Protein AF-A0A834YTQ4-F1 (afdb_monomer)

Mean predicted aligned error: 9.28 Å

Foldseek 3Di:
DPPPPFPDKDKDKDKFFFKAWPADQDDAPDPLVRHTPDDIDIGTDDSVQKIKMKMKMKTSPDPAAWEAEQNHTDDCPDSVNVVLLVVLLQPDAWDADPVRRDTDHSVNSVVIYMYMYMYIPDDPPPLTLRVLRVSVRSVVVSVVRVDPDDDDDDDSPSDDPPDDD

Radius of gyration: 17.19 Å; Cα contacts (8 Å, |Δi|>4): 266; chains: 1; bounding box: 42×33×56 Å

Structure (mmCIF, N/CA/C/O backbone):
data_AF-A0A834YTQ4-F1
#
_entry.id   AF-A0A834YTQ4-F1
#
loop_
_atom_site.group_PDB
_atom_site.id
_atom_site.type_symbol
_atom_site.label_atom_id
_atom_site.label_alt_id
_atom_site.label_comp_id
_atom_site.label_asym_id
_atom_site.label_entity_id
_atom_site.label_seq_id
_atom_site.pdbx_PDB_ins_code
_atom_site.Cartn_x
_atom_site.Cartn_y
_atom_site.Cartn_z
_atom_site.occupancy
_atom_site.B_iso_or_equiv
_atom_site.auth_seq_id
_atom_site.auth_comp_id
_atom_site.auth_asym_id
_atom_site.auth_atom_id
_atom_site.pdbx_PDB_model_num
ATOM 1 N N . MET A 1 1 ? -16.190 3.248 34.981 1.00 35.31 1 MET A N 1
ATOM 2 C CA . MET A 1 1 ? -16.301 2.022 34.168 1.00 35.31 1 MET A CA 1
ATOM 3 C C . MET A 1 1 ? -15.622 2.350 32.855 1.00 35.31 1 MET A C 1
ATOM 5 O O . MET A 1 1 ? -16.084 3.271 32.199 1.00 35.31 1 MET A O 1
ATOM 9 N N . ALA A 1 2 ? -14.460 1.757 32.572 1.00 39.34 2 ALA A N 1
ATOM 10 C CA . ALA A 1 2 ? -13.788 1.985 31.297 1.00 39.34 2 ALA A CA 1
ATOM 11 C C . ALA A 1 2 ? -14.676 1.395 30.198 1.00 39.34 2 ALA A C 1
ATOM 13 O O . ALA A 1 2 ? -15.110 0.249 30.310 1.00 39.34 2 ALA A O 1
ATOM 14 N N . ASP A 1 3 ? -15.020 2.219 29.219 1.00 44.22 3 ASP A N 1
ATOM 15 C CA . ASP A 1 3 ? -15.836 1.835 28.081 1.00 44.22 3 ASP A CA 1
ATOM 16 C C . ASP A 1 3 ? -15.057 0.803 27.252 1.00 44.22 3 ASP A C 1
ATOM 18 O O . ASP A 1 3 ? -14.147 1.134 26.498 1.00 44.22 3 ASP A O 1
ATOM 22 N N . ASN A 1 4 ? -15.360 -0.479 27.463 1.00 48.44 4 ASN A N 1
ATOM 23 C CA . ASN A 1 4 ? -14.700 -1.611 26.806 1.00 48.44 4 ASN A CA 1
ATOM 24 C C . ASN A 1 4 ? -15.051 -1.708 25.303 1.00 48.44 4 ASN A C 1
ATOM 26 O O . ASN A 1 4 ? -14.661 -2.669 24.647 1.00 48.44 4 ASN A O 1
ATOM 30 N N . SER A 1 5 ? -15.798 -0.739 24.758 1.00 54.50 5 SER A N 1
ATOM 31 C CA . SER A 1 5 ? -16.274 -0.717 23.371 1.00 54.50 5 SER A CA 1
ATOM 32 C C . SER A 1 5 ? -15.224 -0.281 22.334 1.00 54.50 5 SER A C 1
ATOM 34 O O . SER A 1 5 ? -15.501 -0.344 21.138 1.00 54.50 5 SER A O 1
ATOM 36 N N . GLN A 1 6 ? -14.014 0.121 22.751 1.00 62.91 6 GLN A N 1
ATOM 37 C CA . GLN A 1 6 ? -12.997 0.708 21.857 1.00 62.91 6 GLN A CA 1
ATOM 38 C C . GLN A 1 6 ? -11.672 -0.065 21.726 1.00 62.91 6 GLN A C 1
ATOM 40 O O . GLN A 1 6 ? -10.707 0.473 21.193 1.00 62.91 6 GLN A O 1
ATOM 45 N N . ASN A 1 7 ? -11.594 -1.322 22.174 1.00 80.31 7 ASN A N 1
ATOM 46 C CA . ASN A 1 7 ? -10.357 -2.112 22.082 1.00 80.31 7 ASN A CA 1
ATOM 47 C C . ASN A 1 7 ? -10.476 -3.276 21.088 1.00 80.31 7 ASN A C 1
ATOM 49 O O . ASN A 1 7 ? -10.308 -4.441 21.448 1.00 80.31 7 ASN A O 1
ATOM 53 N N . TRP A 1 8 ? -10.822 -2.959 19.843 1.00 90.25 8 TRP A N 1
ATOM 54 C CA . TRP A 1 8 ? -10.866 -3.923 18.746 1.00 90.25 8 TRP A CA 1
ATOM 55 C C . TRP A 1 8 ? -9.796 -3.593 17.711 1.00 90.25 8 TRP A C 1
ATOM 57 O O . TRP A 1 8 ? -9.416 -2.440 17.543 1.00 90.25 8 TRP A O 1
ATOM 67 N N . ILE A 1 9 ? -9.326 -4.612 16.995 1.00 91.25 9 ILE A N 1
ATOM 68 C CA . ILE A 1 9 ? -8.390 -4.449 15.884 1.00 91.25 9 ILE A CA 1
ATOM 69 C C . ILE A 1 9 ? -8.992 -5.148 14.672 1.00 91.25 9 ILE A C 1
ATOM 71 O O . ILE A 1 9 ? -9.220 -6.359 14.694 1.00 91.25 9 ILE A O 1
ATOM 75 N N . LEU A 1 10 ? -9.231 -4.384 13.610 1.00 88.81 10 LEU A N 1
ATOM 76 C CA . LEU A 1 10 ? -9.561 -4.924 12.298 1.00 88.81 10 LEU A CA 1
ATOM 77 C C . LEU A 1 10 ? -8.283 -4.935 11.464 1.00 88.81 10 LE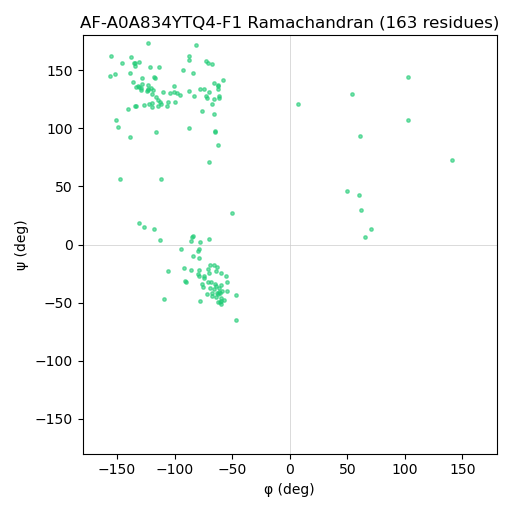U A C 1
ATOM 79 O O . LEU A 1 10 ? -7.581 -3.928 11.400 1.00 88.81 10 LEU A O 1
ATOM 83 N N . MET A 1 11 ? -7.965 -6.066 10.840 1.00 90.25 11 MET A N 1
ATOM 84 C CA . MET A 1 11 ? -6.744 -6.210 10.055 1.00 90.25 11 MET A CA 1
ATOM 85 C C . MET A 1 11 ? -6.981 -6.973 8.760 1.00 90.25 11 MET A C 1
ATOM 87 O O . MET A 1 11 ? -7.801 -7.888 8.709 1.00 90.25 11 MET A O 1
ATOM 91 N N . ALA A 1 12 ? -6.220 -6.606 7.736 1.00 84.88 12 ALA A N 1
ATOM 92 C CA . ALA A 1 12 ? -6.189 -7.273 6.446 1.00 84.88 12 ALA A CA 1
ATOM 93 C C . ALA A 1 12 ? -4.737 -7.429 5.986 1.00 84.88 12 ALA A C 1
ATOM 95 O O . ALA A 1 12 ? -3.922 -6.516 6.146 1.00 84.88 12 ALA A O 1
ATOM 96 N N . THR A 1 13 ? -4.425 -8.585 5.407 1.00 86.06 13 THR A N 1
ATOM 97 C CA . THR A 1 13 ? -3.095 -8.917 4.892 1.00 86.06 13 THR A CA 1
ATOM 98 C C . THR A 1 13 ? -3.205 -9.269 3.420 1.00 86.06 13 THR A C 1
ATOM 100 O O . THR A 1 13 ? -4.058 -10.067 3.037 1.00 86.06 13 THR A O 1
ATOM 103 N N . ALA A 1 14 ? -2.320 -8.710 2.602 1.00 83.69 14 ALA A N 1
ATOM 104 C CA . ALA A 1 14 ? -2.209 -9.056 1.194 1.00 83.69 14 ALA A CA 1
ATOM 105 C C . ALA A 1 14 ? -0.753 -9.342 0.816 1.00 83.69 14 ALA A C 1
ATOM 107 O O . ALA A 1 14 ? 0.192 -8.887 1.467 1.00 83.69 14 ALA A O 1
ATOM 108 N N . GLN A 1 15 ? -0.585 -10.107 -0.259 1.00 84.62 15 GLN A N 1
ATOM 109 C CA . GLN A 1 15 ? 0.704 -10.367 -0.887 1.00 84.62 15 GLN A CA 1
ATOM 110 C C . GLN A 1 15 ? 0.667 -9.880 -2.329 1.00 84.62 15 GLN A C 1
ATOM 112 O O . GLN A 1 15 ? -0.303 -10.113 -3.049 1.00 84.62 15 GLN A O 1
ATOM 117 N N . THR A 1 16 ? 1.719 -9.187 -2.753 1.00 82.19 16 THR A N 1
ATOM 118 C CA . THR A 1 16 ? 1.815 -8.614 -4.100 1.00 82.19 16 THR A CA 1
ATOM 119 C C . THR A 1 16 ? 3.119 -9.008 -4.762 1.00 82.19 16 THR A C 1
ATOM 121 O O . THR A 1 16 ? 4.169 -8.861 -4.122 1.00 82.19 16 THR A O 1
ATOM 124 N N . PRO A 1 17 ? 3.094 -9.431 -6.034 1.00 83.56 17 PRO A N 1
ATOM 125 C CA . PRO A 1 17 ? 4.317 -9.715 -6.760 1.00 83.56 17 PRO A CA 1
ATOM 126 C C . PRO A 1 17 ? 5.059 -8.418 -7.080 1.00 83.56 17 PRO A C 1
ATOM 128 O O . PRO A 1 17 ? 4.464 -7.341 -7.190 1.00 83.56 17 PRO A O 1
ATOM 131 N N . THR A 1 18 ? 6.367 -8.523 -7.278 1.00 83.56 18 THR A N 1
ATOM 132 C CA . THR A 1 18 ? 7.122 -7.470 -7.962 1.00 83.56 18 THR A CA 1
ATOM 133 C C . THR A 1 18 ? 6.978 -7.601 -9.483 1.00 83.56 18 THR A C 1
ATOM 135 O O . THR A 1 18 ? 6.435 -8.577 -10.003 1.00 83.56 18 THR A O 1
ATOM 138 N N . ASN A 1 19 ? 7.463 -6.612 -10.225 1.00 80.56 19 ASN A N 1
ATOM 139 C CA . ASN A 1 19 ? 7.487 -6.654 -11.681 1.00 80.56 19 ASN A CA 1
ATOM 140 C C . ASN A 1 19 ? 8.818 -6.110 -12.224 1.00 80.56 19 ASN A C 1
ATOM 142 O O . ASN A 1 19 ? 9.544 -5.399 -11.529 1.00 80.56 19 ASN A O 1
ATOM 146 N N . ILE A 1 20 ? 9.130 -6.446 -13.477 1.00 82.25 20 ILE A N 1
ATOM 147 C CA . ILE A 1 20 ? 10.292 -5.924 -14.206 1.00 82.25 20 ILE A CA 1
ATOM 148 C C . ILE A 1 20 ? 9.820 -5.239 -15.486 1.00 82.25 20 ILE A C 1
ATOM 150 O O . ILE A 1 20 ? 9.214 -5.865 -16.355 1.00 82.25 20 ILE A O 1
ATOM 154 N N . ALA A 1 21 ? 10.138 -3.952 -15.631 1.00 83.31 21 ALA A N 1
ATOM 155 C CA . ALA A 1 21 ? 9.815 -3.176 -16.824 1.00 83.31 21 ALA A CA 1
ATOM 156 C C . ALA A 1 21 ? 10.601 -3.653 -18.063 1.00 83.31 21 ALA A C 1
ATOM 158 O O . ALA A 1 21 ? 11.837 -3.579 -18.086 1.00 83.31 21 ALA A O 1
ATOM 159 N N . VAL A 1 22 ? 9.873 -4.060 -19.107 1.00 87.94 22 VAL A N 1
ATOM 160 C CA . VAL A 1 22 ? 10.382 -4.353 -20.460 1.00 87.94 22 VAL A CA 1
ATOM 161 C C . VAL A 1 22 ? 10.327 -3.120 -21.368 1.00 87.94 22 VAL A C 1
ATOM 163 O O . VAL A 1 22 ? 11.230 -2.922 -22.172 1.00 87.94 22 VAL A O 1
ATOM 166 N N . ILE A 1 23 ? 9.342 -2.237 -21.166 1.00 86.25 23 ILE A N 1
ATOM 167 C CA . ILE A 1 23 ? 9.345 -0.850 -21.656 1.00 86.25 23 ILE A CA 1
ATOM 168 C C . ILE A 1 23 ? 9.385 0.061 -20.433 1.00 86.25 23 ILE A C 1
ATOM 170 O O . ILE A 1 23 ? 8.559 -0.069 -19.530 1.00 86.25 23 ILE A O 1
ATOM 174 N N . LYS A 1 24 ? 10.376 0.952 -20.375 1.00 85.81 24 LYS A N 1
ATOM 175 C CA . LYS A 1 24 ? 10.716 1.696 -19.157 1.00 85.81 24 LYS A CA 1
ATOM 176 C C . LYS A 1 24 ? 9.759 2.856 -18.894 1.00 85.81 24 LYS A C 1
ATOM 178 O O . LYS A 1 24 ? 9.510 3.672 -19.772 1.00 85.81 24 LYS A O 1
ATOM 183 N N . TYR A 1 25 ? 9.318 2.972 -17.646 1.00 84.31 25 TYR A N 1
ATOM 184 C CA . TYR A 1 25 ? 8.824 4.228 -17.088 1.00 84.31 25 TYR A CA 1
ATOM 185 C C . TYR A 1 25 ? 10.034 5.116 -16.770 1.00 84.31 25 TYR A C 1
ATOM 187 O O . TYR A 1 25 ? 10.851 4.738 -15.926 1.00 84.31 25 TYR A O 1
ATOM 195 N N . TRP A 1 26 ? 10.184 6.258 -17.446 1.00 89.94 26 TRP A N 1
ATOM 196 C CA . TRP A 1 26 ? 11.294 7.174 -17.174 1.00 89.94 26 TRP A CA 1
ATOM 197 C C . TRP A 1 26 ? 10.931 8.629 -17.479 1.00 89.94 26 TRP A C 1
ATOM 199 O O . TRP A 1 26 ? 10.853 9.033 -18.634 1.00 89.94 26 TRP A O 1
ATOM 209 N N . GLY A 1 27 ? 10.747 9.425 -16.424 1.00 87.06 27 GLY A N 1
ATOM 210 C CA . GLY A 1 27 ? 10.352 10.831 -16.512 1.00 87.06 27 GLY A CA 1
ATOM 211 C C . GLY A 1 27 ? 8.874 11.068 -16.192 1.00 87.06 27 GLY A C 1
ATOM 212 O O . GLY A 1 27 ? 7.996 10.262 -16.510 1.00 87.06 27 GLY A O 1
ATOM 213 N N . LYS A 1 28 ? 8.601 12.201 -15.540 1.00 90.00 28 LYS A N 1
ATOM 214 C CA . LYS 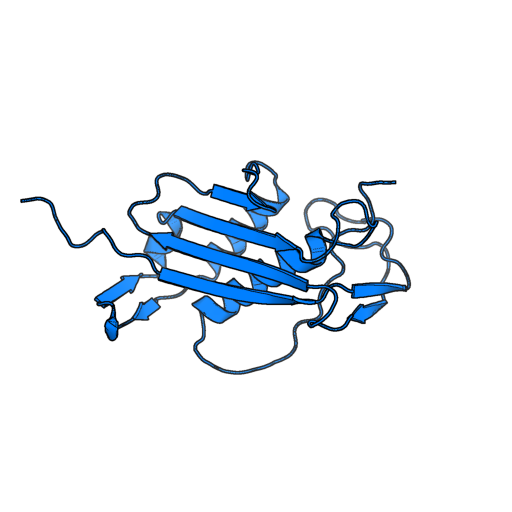A 1 28 ? 7.263 12.622 -15.107 1.00 90.00 28 LYS A CA 1
ATOM 215 C C . LYS A 1 28 ? 6.900 13.932 -15.791 1.00 90.00 28 LYS A C 1
ATOM 217 O O . LYS A 1 28 ? 7.707 14.855 -15.798 1.00 90.00 28 LYS A O 1
ATOM 222 N N . ARG A 1 29 ? 5.685 14.018 -16.339 1.00 93.94 29 ARG A N 1
ATOM 223 C CA . ARG A 1 29 ? 5.103 15.297 -16.786 1.00 93.94 29 ARG A CA 1
ATOM 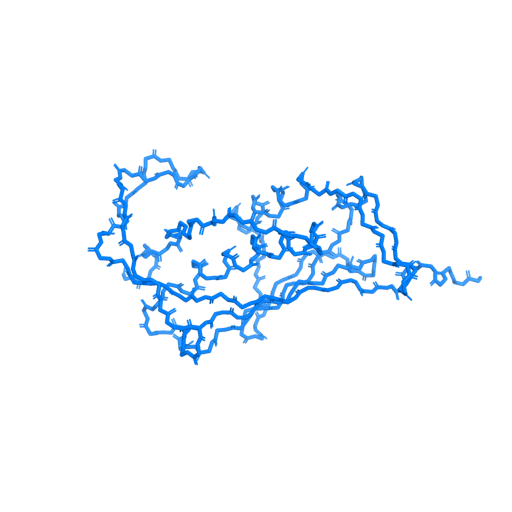224 C C . ARG A 1 29 ? 4.397 16.039 -15.653 1.00 93.94 29 ARG A C 1
ATOM 226 O O . ARG A 1 29 ? 4.222 17.245 -15.741 1.00 93.94 29 ARG A O 1
ATOM 233 N N . ASP A 1 30 ? 3.994 15.311 -14.611 1.00 89.00 30 ASP A N 1
ATOM 234 C CA . ASP A 1 30 ? 3.407 15.855 -13.387 1.00 89.00 30 ASP A CA 1
ATOM 235 C C . ASP A 1 30 ? 3.956 15.074 -12.188 1.00 89.00 30 ASP A C 1
ATOM 237 O O . ASP A 1 30 ? 3.751 13.863 -12.086 1.00 89.00 30 ASP A O 1
ATOM 241 N N . GLU A 1 31 ? 4.685 15.742 -11.296 1.00 85.75 31 GLU A N 1
ATOM 242 C CA . GLU A 1 31 ? 5.274 15.105 -10.112 1.00 85.75 31 GLU A CA 1
ATOM 243 C C . GLU A 1 31 ? 4.278 14.900 -8.969 1.00 85.75 31 GLU A C 1
ATOM 245 O O . GLU A 1 31 ? 4.463 13.988 -8.163 1.00 85.75 31 GLU A O 1
ATOM 250 N N . THR A 1 32 ? 3.222 15.716 -8.915 1.00 83.25 32 THR A N 1
ATOM 251 C CA . THR A 1 32 ? 2.204 15.673 -7.858 1.00 83.25 32 THR A CA 1
ATOM 252 C C . THR A 1 32 ? 1.247 14.514 -8.099 1.00 83.25 32 THR A C 1
ATOM 254 O O . THR A 1 32 ? 1.004 13.710 -7.202 1.00 83.25 32 THR A O 1
ATOM 257 N N . LEU A 1 33 ? 0.744 14.400 -9.330 1.00 82.81 33 LEU A N 1
ATOM 258 C CA . LEU A 1 33 ? -0.117 13.297 -9.766 1.00 82.81 33 LEU A CA 1
ATOM 259 C C . LEU A 1 33 ? 0.681 12.063 -10.215 1.00 82.81 33 LEU A C 1
ATOM 261 O O . LEU A 1 33 ? 0.106 11.000 -10.433 1.00 82.81 33 LEU A O 1
ATOM 265 N N . ILE A 1 34 ? 2.004 12.198 -10.349 1.00 83.06 34 ILE A N 1
ATOM 266 C CA . ILE A 1 34 ? 2.938 11.142 -10.762 1.00 83.06 34 ILE A CA 1
ATOM 267 C C . ILE A 1 34 ? 2.593 10.611 -12.170 1.00 83.06 34 ILE A C 1
ATOM 269 O O . ILE A 1 34 ? 2.641 9.414 -12.455 1.00 83.06 34 ILE A O 1
ATOM 273 N N . LEU A 1 35 ? 2.261 11.523 -13.092 1.00 86.25 35 LEU A N 1
ATOM 274 C CA . LEU A 1 35 ? 1.909 11.181 -14.472 1.00 86.25 35 LEU A CA 1
ATOM 275 C C . LEU A 1 35 ? 3.170 10.998 -15.333 1.00 86.25 35 LEU A C 1
ATOM 277 O O . LEU A 1 35 ? 4.010 11.905 -15.376 1.00 86.25 35 LEU A O 1
ATOM 281 N N . PRO A 1 36 ? 3.311 9.874 -16.060 1.00 88.00 36 PRO A N 1
ATOM 282 C CA . PRO A 1 36 ? 4.473 9.632 -16.908 1.00 88.00 36 PRO A CA 1
ATOM 283 C C . PRO A 1 36 ? 4.492 10.491 -18.175 1.00 88.00 36 PRO A C 1
ATOM 285 O O . PRO A 1 36 ? 3.452 10.920 -18.685 1.00 88.00 36 PRO A O 1
ATOM 288 N N . ILE A 1 37 ? 5.689 10.672 -18.738 1.00 94.94 37 ILE A N 1
ATOM 289 C CA . ILE A 1 37 ? 5.851 11.209 -20.099 1.00 94.94 37 ILE A CA 1
ATOM 290 C C . ILE A 1 37 ? 5.591 10.155 -21.190 1.00 94.94 37 ILE A C 1
ATOM 292 O O . ILE A 1 37 ? 5.283 10.523 -22.319 1.00 94.94 37 ILE A O 1
ATOM 296 N N . ASN A 1 38 ? 5.696 8.863 -20.861 1.00 90.50 38 ASN A N 1
ATOM 297 C CA . ASN A 1 38 ? 5.547 7.751 -21.797 1.00 90.50 38 ASN A CA 1
ATOM 298 C C . ASN A 1 38 ? 4.890 6.524 -21.149 1.00 90.50 38 ASN A C 1
ATOM 300 O O . ASN A 1 38 ? 4.997 6.308 -19.941 1.00 90.50 38 ASN A O 1
ATOM 304 N N . ASP A 1 39 ? 4.270 5.683 -21.969 1.00 92.44 39 ASP A N 1
ATOM 305 C CA . ASP A 1 39 ? 3.743 4.398 -21.516 1.00 92.44 39 ASP A CA 1
ATOM 306 C C . ASP A 1 39 ? 4.876 3.444 -21.115 1.00 92.44 39 ASP A C 1
ATOM 308 O O . ASP A 1 39 ? 6.011 3.547 -21.589 1.00 92.44 39 ASP A O 1
ATOM 312 N N . SER A 1 40 ? 4.558 2.487 -20.246 1.00 88.62 40 SER A N 1
ATOM 313 C CA . SER A 1 40 ? 5.489 1.454 -19.790 1.00 88.62 40 SER A CA 1
ATOM 314 C C . SER A 1 40 ? 4.818 0.085 -19.819 1.00 88.62 40 SER A C 1
ATOM 316 O O . SER A 1 40 ? 3.598 -0.022 -19.718 1.00 88.62 40 SER A O 1
ATOM 318 N N . ILE A 1 41 ? 5.622 -0.964 -19.971 1.00 85.56 41 ILE A N 1
ATOM 319 C CA . ILE A 1 41 ? 5.171 -2.358 -19.980 1.00 85.56 41 ILE A CA 1
ATOM 320 C C . ILE A 1 41 ? 6.116 -3.130 -19.074 1.00 85.56 41 ILE A C 1
ATOM 322 O O . ILE A 1 41 ? 7.333 -2.963 -19.160 1.00 85.56 41 ILE A O 1
ATOM 326 N N . SER A 1 42 ? 5.575 -3.994 -18.225 1.00 84.69 42 SER A N 1
ATOM 327 C CA . SER A 1 42 ? 6.349 -4.827 -17.309 1.00 84.69 42 SER A CA 1
ATOM 328 C C . SER A 1 42 ? 5.850 -6.258 -17.283 1.00 84.69 42 SER A C 1
ATOM 330 O O . SER A 1 42 ? 4.681 -6.521 -17.551 1.00 84.69 42 SER A O 1
ATOM 332 N N . VAL A 1 43 ? 6.736 -7.166 -16.896 1.00 85.19 43 VAL A N 1
ATOM 333 C CA . VAL A 1 43 ? 6.409 -8.560 -16.607 1.00 85.19 43 VAL A CA 1
ATOM 334 C C . VAL A 1 43 ? 6.287 -8.717 -15.098 1.00 85.19 43 VAL A C 1
ATOM 336 O O . VAL A 1 43 ? 7.223 -8.398 -14.365 1.00 85.19 43 VAL A O 1
ATOM 339 N N . THR A 1 44 ? 5.130 -9.183 -14.640 1.00 87.19 44 THR A N 1
ATOM 340 C CA . THR A 1 44 ? 4.907 -9.558 -13.240 1.00 87.19 44 THR A CA 1
ATOM 341 C C . THR A 1 44 ? 5.690 -10.827 -12.928 1.00 87.19 44 THR A C 1
ATOM 343 O O . THR A 1 44 ? 5.634 -11.786 -13.696 1.00 87.19 44 THR A O 1
ATOM 346 N N . LEU A 1 45 ? 6.439 -10.822 -11.828 1.00 85.38 45 LEU A N 1
ATOM 347 C CA . LEU A 1 45 ? 7.195 -11.987 -11.381 1.00 85.38 45 LEU A CA 1
ATOM 348 C C . LEU A 1 45 ? 6.335 -12.883 -10.494 1.00 85.38 45 LEU A C 1
ATOM 350 O O . LEU A 1 45 ? 5.310 -12.456 -9.966 1.00 85.38 45 LEU A O 1
ATOM 354 N N . ASP A 1 46 ? 6.770 -14.127 -10.336 1.00 85.56 46 ASP A N 1
ATOM 355 C CA . ASP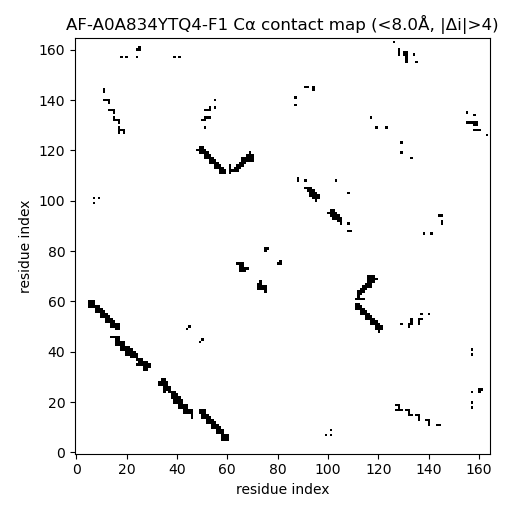 A 1 46 ? 6.068 -15.094 -9.505 1.00 85.56 46 ASP A CA 1
ATOM 356 C C . ASP A 1 46 ? 6.027 -14.645 -8.031 1.00 85.56 46 ASP A C 1
ATOM 358 O O . ASP A 1 46 ? 7.042 -14.221 -7.458 1.00 85.56 46 ASP A O 1
ATOM 362 N N . LEU A 1 47 ? 4.838 -14.751 -7.433 1.00 80.06 47 LEU A N 1
ATOM 363 C CA . LEU A 1 47 ? 4.566 -14.436 -6.033 1.00 80.06 47 LEU A CA 1
ATOM 364 C C . LEU A 1 47 ? 5.402 -15.297 -5.082 1.00 80.06 47 LEU A C 1
ATOM 366 O O . LEU A 1 47 ? 5.852 -14.790 -4.055 1.00 80.06 47 LEU A O 1
ATOM 370 N N . ASP A 1 48 ? 5.665 -16.554 -5.445 1.00 82.06 48 ASP A N 1
ATOM 371 C CA . ASP A 1 48 ? 6.388 -17.506 -4.593 1.00 82.06 48 ASP A CA 1
ATOM 372 C C . ASP A 1 48 ? 7.870 -17.138 -4.423 1.00 82.06 48 ASP A C 1
ATOM 374 O O . ASP A 1 48 ? 8.546 -17.602 -3.501 1.00 82.06 48 ASP A O 1
ATOM 378 N N . HIS A 1 49 ? 8.393 -16.286 -5.306 1.00 81.06 49 HIS A N 1
ATOM 379 C CA . HIS A 1 49 ? 9.805 -15.925 -5.331 1.00 81.06 49 HIS A CA 1
ATOM 380 C C . HIS A 1 49 ? 10.059 -14.495 -4.874 1.00 81.06 49 HIS A C 1
ATOM 382 O O . HIS A 1 49 ? 10.971 -14.268 -4.081 1.00 81.06 49 HIS A O 1
ATOM 388 N N . LEU A 1 50 ? 9.285 -13.527 -5.374 1.00 82.81 50 LEU A N 1
ATOM 389 C CA . LEU A 1 50 ? 9.554 -12.105 -5.163 1.00 82.81 50 LEU A CA 1
ATOM 390 C C . LEU A 1 50 ? 8.253 -11.350 -4.892 1.00 82.81 50 LEU A C 1
ATOM 392 O O . LEU A 1 50 ? 7.585 -10.860 -5.807 1.00 82.81 50 LEU A O 1
ATOM 396 N N . CYS A 1 51 ? 7.921 -11.215 -3.612 1.00 83.44 51 CYS A N 1
ATOM 397 C CA . CYS A 1 51 ? 6.708 -10.564 -3.155 1.00 83.44 51 CYS A CA 1
ATOM 398 C C . CYS A 1 51 ? 6.944 -9.598 -1.991 1.00 83.44 51 CYS A C 1
ATOM 400 O O . CYS A 1 51 ? 7.865 -9.733 -1.177 1.00 83.44 51 CYS A O 1
ATOM 402 N N . THR A 1 52 ? 6.018 -8.656 -1.878 1.00 84.31 52 THR A N 1
ATOM 403 C CA . THR A 1 52 ? 5.802 -7.855 -0.677 1.00 84.31 52 THR A CA 1
ATOM 404 C C . THR A 1 52 ? 4.555 -8.370 0.021 1.00 84.31 52 THR A C 1
ATOM 406 O O . THR A 1 52 ? 3.519 -8.541 -0.616 1.00 84.31 52 THR A O 1
ATOM 409 N N . THR A 1 53 ? 4.660 -8.628 1.319 1.00 87.12 53 THR A N 1
ATOM 410 C CA . THR A 1 53 ? 3.517 -8.920 2.187 1.00 87.12 53 THR A CA 1
ATOM 411 C C . THR A 1 53 ? 3.260 -7.698 3.050 1.00 87.12 53 THR A C 1
ATOM 413 O O . THR A 1 53 ? 4.165 -7.274 3.770 1.00 87.12 53 THR A O 1
ATOM 416 N N . THR A 1 54 ? 2.053 -7.143 2.999 1.00 87.44 54 THR A N 1
ATOM 417 C CA . THR A 1 54 ? 1.658 -6.016 3.851 1.00 87.44 54 THR A CA 1
ATOM 418 C C . THR A 1 54 ? 0.432 -6.394 4.659 1.00 87.44 54 THR A C 1
ATOM 420 O O . THR A 1 54 ? -0.503 -7.006 4.151 1.00 87.44 54 THR A O 1
ATOM 423 N N . THR A 1 55 ? 0.447 -6.025 5.932 1.00 87.81 55 THR A N 1
ATOM 424 C CA . THR A 1 55 ? -0.691 -6.093 6.840 1.00 87.81 55 THR A CA 1
ATOM 425 C C . THR A 1 55 ? -1.050 -4.680 7.256 1.00 87.81 55 THR A C 1
ATOM 427 O O . THR A 1 55 ? -0.189 -3.943 7.731 1.00 87.81 55 THR A O 1
ATOM 430 N N . VAL A 1 56 ? -2.313 -4.301 7.090 1.00 89.75 56 VAL A N 1
ATOM 431 C CA . VAL A 1 56 ? -2.850 -3.047 7.624 1.00 89.75 56 VAL A CA 1
ATOM 432 C C . VAL A 1 56 ? -3.797 -3.394 8.753 1.00 89.75 56 VAL A C 1
ATOM 434 O O . VAL A 1 56 ? -4.663 -4.252 8.596 1.00 89.75 56 VAL A O 1
ATOM 437 N N . ALA A 1 57 ? -3.624 -2.724 9.881 1.00 90.94 57 ALA A N 1
ATOM 438 C CA . ALA A 1 57 ? -4.506 -2.790 11.027 1.00 90.94 57 ALA A CA 1
ATOM 439 C C . ALA A 1 57 ? -5.111 -1.411 11.291 1.00 90.94 57 ALA A C 1
ATOM 441 O O . ALA A 1 57 ? -4.433 -0.393 11.157 1.00 90.94 57 ALA A O 1
ATOM 442 N N . VAL A 1 58 ? -6.367 -1.387 11.717 1.00 91.50 58 VAL A N 1
ATOM 443 C CA . VAL A 1 58 ? -7.078 -0.193 12.174 1.00 91.50 58 VAL A CA 1
ATOM 444 C C . VAL A 1 58 ? -7.698 -0.482 13.538 1.00 91.50 58 VAL A C 1
ATOM 446 O O . VAL A 1 58 ? -8.204 -1.581 13.781 1.00 91.50 58 VAL A O 1
ATOM 449 N N . SER A 1 59 ? -7.606 0.489 14.441 1.00 91.56 59 SER A N 1
ATOM 450 C CA . SER A 1 59 ? -8.122 0.399 15.807 1.00 91.56 59 SER A CA 1
ATOM 451 C C . SER A 1 59 ? -8.390 1.802 16.357 1.00 91.56 59 SER A C 1
ATOM 453 O O . SER A 1 59 ? -7.598 2.708 16.083 1.00 91.56 59 SER A O 1
ATOM 455 N N . PRO A 1 60 ? -9.429 2.000 17.189 1.00 92.12 60 PRO A N 1
ATOM 456 C CA . PRO A 1 60 ? -9.599 3.228 17.965 1.00 92.12 60 PRO A CA 1
ATOM 457 C C . PRO A 1 60 ? -8.466 3.465 18.975 1.00 92.12 60 PRO A C 1
ATOM 459 O O . PRO A 1 60 ? -8.276 4.585 19.433 1.00 92.12 60 PRO A O 1
ATOM 462 N N . SER A 1 61 ? -7.712 2.418 19.330 1.00 92.75 61 SER A N 1
ATOM 463 C CA . SER A 1 61 ? -6.595 2.488 20.278 1.00 92.75 61 SER A CA 1
ATOM 464 C C . SER A 1 61 ? -5.297 3.039 19.676 1.00 92.75 61 SER A C 1
ATOM 466 O O . SER A 1 61 ? -4.301 3.137 20.389 1.00 92.75 61 SER A O 1
ATOM 468 N N . PHE A 1 62 ? -5.247 3.291 18.366 1.00 93.12 62 PHE A N 1
ATOM 469 C CA . PHE A 1 62 ? -4.068 3.855 17.710 1.00 93.12 62 PHE A CA 1
ATOM 470 C C . PHE A 1 62 ? -4.124 5.384 17.769 1.00 93.12 62 PHE A C 1
ATOM 472 O O . PHE A 1 62 ? -5.153 5.971 17.453 1.00 93.12 62 PHE A O 1
ATOM 479 N N . GLU A 1 63 ? -3.022 6.020 18.173 1.00 93.50 63 GLU A N 1
ATOM 480 C CA . GLU A 1 63 ? -2.940 7.480 18.360 1.00 93.50 63 GLU A CA 1
ATOM 481 C C . GLU A 1 63 ? -2.461 8.226 17.105 1.00 93.50 63 GLU A C 1
ATOM 483 O O . GLU A 1 63 ? -2.680 9.427 16.973 1.00 93.50 63 GLU A O 1
ATOM 488 N N . GLU A 1 64 ? -1.800 7.523 16.185 1.00 93.44 64 GLU A N 1
ATOM 489 C CA .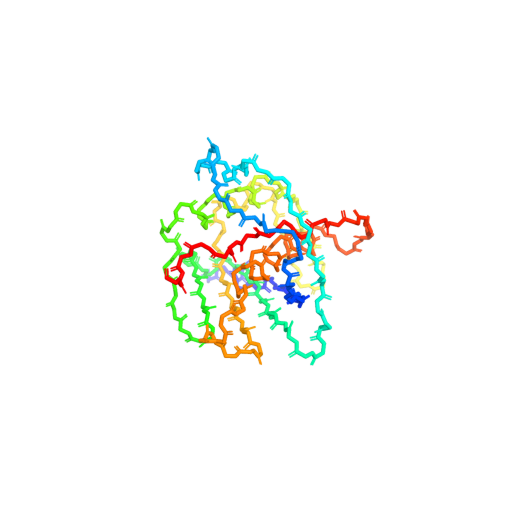 GLU A 1 64 ? -1.261 8.083 14.948 1.00 93.44 64 GLU A CA 1
ATOM 490 C C . GLU A 1 64 ? -1.117 7.006 13.864 1.00 93.44 64 GLU A C 1
ATOM 492 O O . GLU A 1 64 ? -1.102 5.804 14.151 1.00 93.44 64 GLU A O 1
ATOM 497 N N . ASP A 1 65 ? -0.989 7.438 12.607 1.00 91.62 65 ASP A N 1
ATOM 498 C CA . ASP A 1 65 ? -0.676 6.527 11.508 1.00 91.62 65 ASP A CA 1
ATOM 499 C C . ASP A 1 65 ? 0.789 6.090 11.593 1.00 91.62 65 ASP A C 1
ATOM 501 O O . ASP A 1 65 ? 1.693 6.926 11.620 1.00 91.62 65 ASP A O 1
ATOM 505 N N . GLN A 1 66 ? 1.034 4.780 11.565 1.00 92.31 66 GLN A N 1
ATOM 506 C CA . GLN A 1 66 ? 2.376 4.204 11.667 1.00 92.31 66 GLN A CA 1
ATOM 507 C C . GLN A 1 66 ? 2.652 3.225 10.531 1.00 92.31 66 GLN A C 1
ATOM 509 O O . GLN A 1 66 ? 1.781 2.453 10.125 1.00 92.31 66 GLN A O 1
ATOM 514 N N . MET A 1 67 ? 3.892 3.210 10.042 1.00 88.19 67 MET A N 1
ATOM 515 C CA . MET A 1 67 ? 4.344 2.250 9.040 1.00 88.19 67 MET A CA 1
ATOM 516 C C . MET A 1 67 ? 5.665 1.613 9.448 1.00 88.19 67 MET A C 1
ATOM 518 O O . MET A 1 67 ? 6.605 2.286 9.859 1.00 88.19 67 MET A O 1
ATOM 522 N N . PHE A 1 68 ? 5.748 0.304 9.261 1.00 88.06 68 PHE A N 1
ATOM 523 C CA . PHE A 1 68 ? 6.946 -0.493 9.437 1.00 88.06 68 PHE A CA 1
ATOM 524 C C . PHE A 1 68 ? 7.285 -1.148 8.101 1.00 88.06 68 PHE A C 1
ATOM 526 O O . PHE A 1 68 ? 6.434 -1.772 7.471 1.00 88.06 68 PHE A O 1
ATOM 533 N N . LEU A 1 69 ? 8.534 -1.009 7.661 1.00 84.50 69 LEU A N 1
ATOM 534 C CA . LEU A 1 69 ? 9.068 -1.698 6.491 1.00 84.50 69 LEU A CA 1
ATOM 535 C C . LEU A 1 69 ? 10.238 -2.575 6.930 1.00 84.50 69 LEU A C 1
ATOM 537 O O . LEU A 1 69 ? 11.241 -2.075 7.439 1.00 84.50 69 LEU A O 1
ATOM 541 N N . ASN A 1 70 ? 10.119 -3.888 6.740 1.00 84.94 70 ASN A N 1
ATOM 542 C CA . ASN A 1 70 ? 11.098 -4.874 7.203 1.00 84.94 70 ASN A CA 1
ATOM 543 C C . ASN A 1 70 ? 11.453 -4.672 8.691 1.00 84.94 70 ASN A C 1
ATOM 545 O O . ASN A 1 70 ? 12.629 -4.656 9.064 1.00 84.94 70 ASN A O 1
ATOM 549 N N . ARG A 1 71 ? 10.423 -4.485 9.535 1.00 85.38 71 ARG A N 1
ATOM 550 C CA . ARG A 1 71 ? 10.511 -4.233 10.991 1.00 85.38 71 ARG A CA 1
ATOM 551 C C . ARG A 1 71 ? 11.173 -2.915 11.407 1.00 85.38 71 ARG A C 1
ATOM 553 O O . ARG A 1 71 ? 11.400 -2.705 12.595 1.00 85.38 71 ARG A O 1
ATOM 560 N N . LYS A 1 72 ? 11.497 -2.031 10.463 1.00 85.56 72 LYS A N 1
ATOM 561 C CA . LYS A 1 72 ? 11.990 -0.684 10.760 1.00 85.56 72 LYS A CA 1
ATOM 562 C C . LYS A 1 72 ? 10.856 0.309 10.610 1.00 85.56 72 LYS A C 1
ATOM 564 O O . LYS A 1 72 ? 10.157 0.289 9.600 1.00 85.56 72 LYS A O 1
ATOM 569 N N . GLU A 1 73 ? 10.697 1.164 11.606 1.00 88.75 73 GLU A N 1
ATOM 570 C CA . GLU A 1 73 ? 9.735 2.254 11.552 1.00 88.75 73 GLU A CA 1
ATOM 571 C C . GLU A 1 73 ? 10.081 3.214 10.409 1.00 88.75 73 GLU A C 1
ATOM 573 O O . GLU A 1 73 ? 11.251 3.529 10.164 1.00 88.75 73 GLU A O 1
ATOM 578 N N . PHE A 1 74 ? 9.055 3.630 9.676 1.00 83.06 74 PHE A N 1
ATOM 579 C CA . PHE A 1 74 ? 9.169 4.473 8.502 1.00 83.06 74 PHE A CA 1
ATOM 580 C C . PHE A 1 74 ? 8.220 5.662 8.630 1.00 83.06 74 PHE A C 1
ATOM 582 O O . PHE A 1 74 ? 7.042 5.508 8.949 1.00 83.06 74 PHE A O 1
ATOM 589 N N . SER A 1 75 ? 8.726 6.865 8.355 1.00 84.94 75 SER A N 1
ATOM 590 C CA . SER A 1 75 ? 7.915 8.075 8.470 1.00 84.94 75 SER A CA 1
ATOM 591 C C . SER A 1 75 ? 6.878 8.156 7.348 1.00 84.94 75 SER A C 1
ATOM 593 O O . SER A 1 75 ? 7.221 8.154 6.164 1.00 84.94 75 SER A O 1
ATOM 595 N N . LEU A 1 76 ? 5.610 8.323 7.728 1.00 83.56 76 LEU A N 1
ATOM 596 C CA . LEU A 1 76 ? 4.497 8.581 6.810 1.00 83.56 76 LEU A CA 1
ATOM 597 C C . LEU A 1 76 ? 4.342 10.066 6.437 1.00 83.56 76 LEU A C 1
ATOM 599 O O . LEU A 1 76 ? 3.382 10.431 5.763 1.00 83.56 76 LEU A O 1
ATOM 603 N N . SER A 1 77 ? 5.280 10.934 6.833 1.00 82.62 77 SER A N 1
ATOM 604 C CA . SER A 1 77 ? 5.234 12.382 6.551 1.00 82.62 77 SER A CA 1
ATOM 605 C C . SER A 1 77 ? 5.357 12.739 5.061 1.00 82.62 77 SER A C 1
ATOM 607 O O . SER A 1 77 ? 4.994 13.840 4.650 1.00 82.62 77 SER A O 1
ATOM 609 N N . GLY A 1 78 ? 5.845 11.816 4.227 1.00 82.25 78 GLY A N 1
ATOM 610 C CA . GLY A 1 78 ? 6.001 12.033 2.790 1.00 82.25 78 GLY A CA 1
ATOM 611 C C . GLY A 1 78 ? 4.666 12.210 2.052 1.00 82.25 78 GLY A C 1
ATOM 612 O O . GLY A 1 78 ? 3.718 11.448 2.255 1.00 82.25 78 GLY A O 1
ATOM 613 N N . SER A 1 79 ? 4.623 13.156 1.106 1.00 81.19 79 SER A N 1
ATOM 614 C CA . SER A 1 79 ? 3.426 13.509 0.316 1.00 81.19 79 SER A CA 1
ATOM 615 C C . SER A 1 79 ? 2.771 12.323 -0.406 1.00 81.19 79 SER A C 1
ATOM 617 O O . SER A 1 79 ? 1.546 12.285 -0.544 1.00 81.19 79 SER A O 1
ATOM 619 N N . ARG A 1 80 ? 3.572 11.333 -0.828 1.00 79.69 80 ARG A N 1
ATOM 620 C CA . ARG A 1 80 ? 3.110 10.090 -1.470 1.00 79.69 80 ARG A CA 1
ATOM 621 C C . ARG A 1 80 ? 2.215 9.261 -0.545 1.00 79.69 80 ARG A C 1
ATOM 623 O O . ARG A 1 80 ? 1.123 8.867 -0.946 1.00 79.69 80 ARG A O 1
ATOM 630 N N . TYR A 1 81 ? 2.656 9.035 0.691 1.00 82.06 81 TYR A N 1
ATOM 631 C CA . TYR A 1 81 ? 1.919 8.235 1.670 1.00 82.06 81 TYR A CA 1
ATOM 632 C C . TYR A 1 81 ? 0.682 8.969 2.173 1.00 82.06 81 TYR A C 1
ATOM 634 O O . TYR A 1 81 ? -0.394 8.383 2.202 1.00 82.06 81 TYR A O 1
ATOM 642 N N . GLN A 1 82 ? 0.809 10.266 2.462 1.00 85.94 82 GLN A N 1
ATOM 643 C CA . GLN A 1 82 ? -0.331 11.102 2.845 1.00 85.94 82 GLN A CA 1
ATOM 644 C C . GLN A 1 82 ? -1.407 11.137 1.757 1.00 85.94 82 GLN A C 1
ATOM 646 O O . GLN A 1 82 ? -2.595 11.048 2.056 1.00 85.94 82 GLN A O 1
ATOM 651 N N . SER A 1 83 ? -1.006 11.213 0.484 1.00 83.19 83 SER A N 1
ATOM 652 C CA . SER A 1 83 ? -1.959 11.153 -0.626 1.00 83.19 83 SER A CA 1
ATOM 653 C C . SER A 1 83 ? -2.618 9.783 -0.738 1.00 83.19 83 SER A C 1
ATOM 655 O O . SER A 1 83 ? -3.835 9.733 -0.847 1.00 83.19 83 SER A O 1
ATOM 657 N N . CYS A 1 84 ? -1.867 8.682 -0.626 1.00 82.44 84 CYS A N 1
ATOM 658 C CA . CYS A 1 84 ? -2.459 7.339 -0.638 1.00 82.44 84 CYS A CA 1
ATOM 659 C C . CYS A 1 84 ? -3.452 7.136 0.513 1.00 82.44 84 CYS A C 1
ATOM 661 O O . CYS A 1 84 ? -4.582 6.732 0.271 1.00 82.44 84 CYS A O 1
ATOM 663 N N . LEU A 1 85 ? -3.065 7.463 1.749 1.00 83.50 85 LEU A N 1
ATOM 664 C CA . LEU A 1 85 ? -3.933 7.313 2.920 1.00 83.50 85 LEU A CA 1
ATOM 665 C C . LEU A 1 85 ? -5.192 8.173 2.815 1.00 83.50 85 LEU A C 1
ATOM 667 O O . LEU A 1 85 ? -6.279 7.702 3.139 1.00 83.50 85 LEU A O 1
ATOM 671 N N . ARG A 1 86 ? -5.064 9.414 2.329 1.00 85.88 86 ARG A N 1
ATOM 672 C CA . ARG A 1 86 ? -6.213 10.289 2.072 1.00 85.88 86 ARG A CA 1
ATOM 673 C C . ARG A 1 86 ? -7.168 9.660 1.063 1.00 85.88 86 ARG A C 1
ATOM 675 O O . ARG A 1 86 ? -8.356 9.578 1.338 1.00 85.88 86 ARG A O 1
ATOM 682 N N . GLU A 1 87 ? -6.659 9.209 -0.080 1.00 82.44 87 GLU A N 1
ATOM 683 C CA . GLU A 1 87 ? -7.483 8.614 -1.134 1.00 82.44 87 GLU A CA 1
ATOM 684 C C . GLU A 1 87 ? -8.188 7.330 -0.663 1.00 82.44 87 GLU A C 1
ATOM 686 O O . GLU A 1 87 ? -9.388 7.181 -0.895 1.00 82.44 87 GLU A O 1
ATOM 691 N N . ILE A 1 88 ? -7.479 6.461 0.068 1.00 81.69 88 ILE A N 1
ATOM 692 C CA . ILE A 1 88 ? -8.036 5.247 0.686 1.00 81.69 88 ILE A CA 1
ATOM 693 C C . ILE A 1 88 ? -9.157 5.613 1.669 1.00 81.69 88 ILE A C 1
ATOM 695 O O . ILE A 1 88 ? -10.249 5.057 1.590 1.00 81.69 88 ILE A O 1
ATOM 699 N N . ARG A 1 89 ? -8.928 6.584 2.566 1.00 84.00 89 ARG A N 1
ATOM 700 C CA . ARG A 1 89 ? -9.937 7.060 3.531 1.00 84.00 89 ARG A CA 1
ATOM 701 C C . ARG A 1 89 ? -11.148 7.691 2.844 1.00 84.00 89 ARG A C 1
ATOM 703 O O . ARG A 1 89 ? -12.276 7.436 3.245 1.00 84.00 89 ARG A O 1
ATOM 710 N N . CYS A 1 90 ? -10.949 8.492 1.797 1.00 82.56 90 CYS A N 1
ATOM 711 C CA . CYS A 1 90 ? -12.046 9.139 1.070 1.00 82.56 90 CYS A CA 1
ATOM 712 C C . CYS A 1 90 ? -12.961 8.130 0.365 1.00 82.56 90 CYS A C 1
ATOM 714 O O . CYS A 1 90 ? -14.175 8.352 0.255 1.00 82.56 90 CYS A O 1
ATOM 716 N N . ARG A 1 91 ? -12.392 7.020 -0.114 1.00 82.31 91 ARG A N 1
ATOM 717 C CA . ARG A 1 91 ? -13.160 5.936 -0.727 1.00 82.31 91 ARG A CA 1
ATOM 718 C C . ARG A 1 91 ? -13.831 5.036 0.310 1.00 82.31 91 ARG A C 1
ATOM 720 O O . ARG A 1 91 ? -14.737 4.306 -0.087 1.00 82.31 91 ARG A O 1
ATOM 727 N N . ALA A 1 92 ? -13.475 5.162 1.599 1.00 82.62 92 ALA A N 1
ATOM 728 C CA . ALA A 1 92 ? -13.921 4.283 2.683 1.00 82.62 92 ALA A CA 1
ATOM 729 C C . ALA A 1 92 ? -15.439 4.256 2.814 1.00 82.62 92 ALA A C 1
ATOM 731 O O . ALA A 1 92 ? -16.125 5.263 2.611 1.00 82.62 92 ALA A O 1
ATOM 732 N N . ASN A 1 93 ? -15.959 3.069 3.111 1.00 84.06 93 ASN A N 1
ATOM 733 C CA . ASN A 1 93 ? -17.377 2.789 3.276 1.00 84.06 93 ASN A CA 1
ATOM 734 C C . ASN A 1 93 ? -17.614 2.190 4.659 1.00 84.06 93 ASN A C 1
ATOM 736 O O . ASN A 1 93 ? -16.672 1.933 5.411 1.00 84.06 93 ASN A O 1
ATOM 740 N N . ASP A 1 94 ? -18.880 2.002 5.000 1.00 86.31 94 ASP A N 1
ATOM 741 C CA . ASP A 1 94 ? -19.245 1.345 6.245 1.00 86.31 94 ASP A CA 1
ATOM 742 C C . ASP A 1 94 ? -18.711 -0.099 6.252 1.00 86.31 94 ASP A C 1
ATOM 744 O O . ASP A 1 94 ? -18.796 -0.804 5.246 1.00 86.31 94 ASP A O 1
ATOM 748 N N . VAL A 1 95 ? -18.160 -0.527 7.386 1.00 86.62 95 VAL A N 1
ATOM 749 C CA . VAL A 1 95 ? -17.692 -1.896 7.625 1.00 86.62 95 VAL A CA 1
ATOM 750 C C . VAL A 1 95 ? -18.400 -2.444 8.852 1.00 86.62 95 VAL A C 1
ATOM 752 O O . VAL A 1 95 ? -18.474 -1.779 9.886 1.00 86.62 95 VAL A O 1
ATOM 755 N N . GLU A 1 96 ? -18.900 -3.667 8.734 1.00 87.25 96 GLU A N 1
ATOM 756 C CA . GLU A 1 96 ? -19.541 -4.407 9.814 1.00 87.25 96 GLU A CA 1
ATOM 757 C C . GLU A 1 96 ? -18.979 -5.833 9.826 1.00 87.25 96 GLU A C 1
ATOM 759 O O . GLU A 1 96 ? -19.058 -6.554 8.834 1.00 87.25 96 GLU A O 1
ATOM 764 N N . ASP A 1 97 ? -18.354 -6.209 10.937 1.00 84.50 97 ASP A N 1
ATOM 765 C CA . ASP A 1 97 ? -17.882 -7.563 11.224 1.00 84.50 97 ASP A CA 1
ATOM 766 C C . ASP A 1 97 ? -18.672 -8.044 12.446 1.00 84.50 97 ASP A C 1
ATOM 768 O O . ASP A 1 97 ? -18.368 -7.682 13.587 1.00 84.50 97 ASP A O 1
ATOM 772 N N . GLU A 1 98 ? -19.748 -8.796 12.191 1.00 83.81 98 GLU A N 1
ATOM 773 C CA . GLU A 1 98 ? -20.673 -9.281 13.223 1.00 83.81 98 GLU A CA 1
ATOM 774 C C . GLU A 1 98 ? -19.990 -10.240 14.208 1.00 83.81 98 GLU A C 1
ATOM 776 O O . GLU A 1 98 ? -20.281 -10.201 15.403 1.00 83.81 98 GLU A O 1
ATOM 781 N N . GLU A 1 99 ? -19.048 -11.065 13.735 1.00 84.81 99 GLU A N 1
ATOM 782 C CA . GLU A 1 99 ? -18.330 -12.035 14.570 1.00 84.81 99 GLU A CA 1
ATOM 783 C C . GLU A 1 99 ? -17.458 -11.339 15.615 1.00 84.81 99 GLU A C 1
ATOM 785 O O . GLU A 1 99 ? -17.365 -11.786 16.761 1.00 84.81 99 GLU A O 1
ATOM 790 N N . LYS A 1 100 ? -16.830 -10.223 15.230 1.00 81.69 100 LYS A N 1
ATOM 791 C CA . LYS A 1 100 ? -15.988 -9.419 16.125 1.00 81.69 100 LYS A CA 1
ATOM 792 C C . LYS A 1 100 ? -16.736 -8.262 16.785 1.00 81.69 100 LYS A C 1
ATOM 794 O O . LYS A 1 100 ? -16.146 -7.562 17.606 1.00 81.69 100 LYS A O 1
ATOM 799 N N . GLY A 1 101 ? -18.007 -8.048 16.439 1.00 86.25 101 GLY A N 1
ATOM 800 C CA . GLY A 1 101 ? -18.809 -6.920 16.914 1.00 86.25 101 GLY A CA 1
ATOM 801 C C . GLY A 1 101 ? -18.244 -5.556 16.504 1.00 86.25 101 GLY A C 1
ATOM 802 O O . GLY A 1 101 ? -18.397 -4.582 17.242 1.00 86.25 101 GLY A O 1
ATOM 803 N N . ILE A 1 102 ? -17.552 -5.481 15.364 1.00 87.69 102 ILE A N 1
ATOM 804 C CA . ILE A 1 102 ? -16.918 -4.251 14.878 1.00 87.69 102 ILE A CA 1
ATOM 805 C C . ILE A 1 102 ? -17.870 -3.567 13.909 1.00 87.69 102 ILE A C 1
ATOM 807 O O . ILE A 1 102 ? -18.318 -4.169 12.938 1.00 87.69 102 ILE A O 1
ATOM 811 N N . ARG A 1 103 ? -18.131 -2.281 14.140 1.00 89.31 103 ARG A N 1
ATOM 812 C CA . ARG A 1 103 ? -18.892 -1.443 13.217 1.00 89.31 103 ARG A CA 1
ATOM 813 C C . ARG A 1 103 ? -18.198 -0.104 13.036 1.00 89.31 103 ARG A C 1
ATOM 815 O O . ARG A 1 103 ? -18.044 0.648 13.994 1.00 89.31 103 ARG A O 1
ATOM 822 N N . ILE A 1 104 ? -17.804 0.187 11.804 1.00 88.06 104 ILE A N 1
ATOM 823 C CA . ILE A 1 104 ? -17.108 1.410 11.409 1.00 88.06 104 ILE A CA 1
ATOM 824 C C . ILE A 1 104 ? -17.982 2.107 10.377 1.00 88.06 104 ILE A C 1
ATOM 826 O O . ILE A 1 104 ? -18.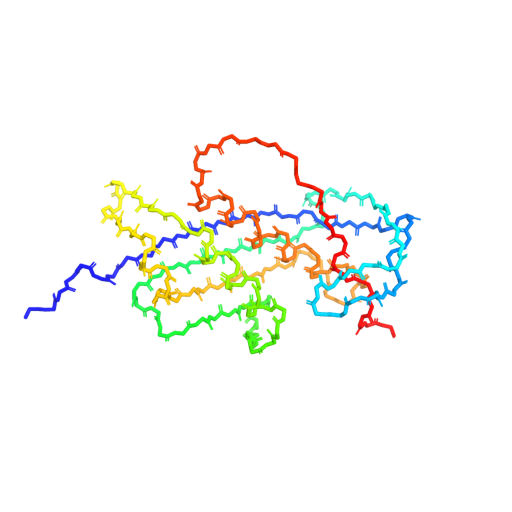300 1.515 9.350 1.00 88.06 104 ILE A O 1
ATOM 830 N N . GLN A 1 105 ? -18.389 3.349 10.627 1.00 90.00 105 GLN A N 1
ATOM 831 C CA . GLN A 1 105 ? -19.092 4.140 9.618 1.00 90.00 105 GLN A CA 1
ATOM 832 C C . GLN A 1 105 ? -18.090 4.890 8.744 1.00 90.00 105 GLN A C 1
ATOM 834 O O . GLN A 1 105 ? -16.983 5.213 9.172 1.00 90.00 105 GLN A O 1
ATOM 839 N N . LYS A 1 106 ? -18.514 5.283 7.543 1.00 87.50 106 LYS A N 1
ATOM 840 C CA . LYS A 1 106 ? -17.727 6.061 6.582 1.00 87.50 106 LYS A CA 1
ATOM 841 C C . LYS A 1 106 ? -17.009 7.260 7.217 1.00 87.50 106 LYS A C 1
ATOM 843 O O . LYS A 1 106 ? -15.842 7.512 6.944 1.00 87.50 106 LYS A O 1
ATOM 848 N N . LYS A 1 107 ? -17.707 7.986 8.090 1.00 90.25 107 LYS A N 1
ATOM 849 C CA . LYS A 1 107 ? -17.194 9.178 8.787 1.00 90.25 107 LYS A CA 1
ATOM 850 C C . LYS A 1 107 ? -16.130 8.871 9.851 1.00 90.25 107 LYS A C 1
ATOM 852 O O . LYS A 1 107 ? -15.395 9.767 10.252 1.00 90.25 107 LYS A O 1
ATOM 857 N N . ASP A 1 108 ? -16.076 7.637 10.346 1.00 90.44 108 ASP A N 1
ATOM 858 C CA . ASP A 1 108 ? -15.163 7.248 11.422 1.00 90.44 108 ASP A CA 1
ATOM 859 C C . ASP A 1 108 ? -13.742 7.027 10.875 1.00 90.44 108 ASP A C 1
ATOM 861 O O . ASP A 1 108 ? -12.765 7.289 11.575 1.00 90.44 108 ASP A O 1
ATOM 865 N N . TRP A 1 109 ? -13.607 6.665 9.592 1.00 87.50 109 TRP A N 1
ATOM 866 C CA . TRP A 1 109 ? -12.317 6.488 8.907 1.00 87.50 109 TRP A CA 1
ATOM 867 C C . TRP A 1 109 ? -11.438 7.741 8.867 1.00 87.50 109 TRP A C 1
ATOM 869 O O . TRP A 1 109 ? -10.217 7.629 8.762 1.00 87.50 109 TRP A O 1
ATOM 879 N N . GLU A 1 110 ? -12.034 8.932 8.969 1.00 88.44 110 GLU A N 1
ATOM 880 C CA . GLU A 1 110 ? -11.289 10.196 9.051 1.00 88.44 110 GLU A CA 1
ATOM 881 C C . GLU A 1 110 ? -10.546 10.354 10.383 1.00 88.44 110 GLU A C 1
ATOM 883 O O . GLU A 1 110 ? -9.565 11.090 10.455 1.00 88.44 110 GLU A O 1
ATOM 888 N N . LYS A 1 111 ? -11.014 9.674 11.436 1.00 90.81 111 LYS A N 1
ATOM 889 C CA . LYS A 1 111 ? -10.461 9.756 12.795 1.00 90.81 111 LYS A CA 1
ATOM 890 C C . LYS A 1 111 ? -9.650 8.528 13.178 1.00 90.81 111 LYS A C 1
ATOM 892 O O . LYS A 1 111 ? -8.839 8.600 14.090 1.00 90.81 111 LYS A O 1
ATOM 897 N N . LEU A 1 112 ? -9.907 7.399 12.525 1.00 90.50 112 LEU A N 1
ATOM 898 C CA . LEU A 1 112 ? -9.199 6.162 12.799 1.00 90.50 112 LEU A CA 1
ATOM 899 C C . LEU A 1 112 ? -7.782 6.208 12.228 1.00 90.50 112 LEU A C 1
ATOM 901 O O . LEU A 1 112 ? -7.549 6.558 11.063 1.00 90.50 112 LEU A O 1
ATOM 905 N N . HIS A 1 113 ? -6.845 5.791 13.066 1.00 92.56 113 HIS A N 1
ATOM 906 C CA . HIS A 1 113 ? -5.448 5.651 12.709 1.00 92.56 113 HIS A CA 1
ATOM 907 C C . HIS A 1 113 ? -5.142 4.234 12.233 1.00 92.56 113 HIS A C 1
ATOM 909 O O . HIS A 1 113 ? -5.797 3.270 12.641 1.00 92.56 113 HIS A O 1
ATOM 915 N N . VAL A 1 114 ? -4.156 4.110 11.345 1.00 90.62 114 VAL A N 1
ATOM 916 C CA . VAL A 1 114 ? -3.752 2.823 10.771 1.00 90.62 114 VAL A CA 1
ATOM 917 C C . VAL A 1 114 ? -2.321 2.464 11.131 1.00 90.62 114 VAL A C 1
ATOM 919 O O . VAL A 1 114 ? -1.425 3.305 11.135 1.00 90.62 114 VAL A O 1
ATOM 922 N N . ARG A 1 115 ? -2.086 1.175 11.361 1.00 91.75 115 ARG A N 1
ATOM 923 C CA . ARG A 1 115 ? -0.749 0.604 11.474 1.00 91.75 115 ARG A CA 1
ATOM 924 C C . ARG A 1 115 ? -0.488 -0.319 10.297 1.00 91.75 115 ARG A C 1
ATOM 926 O O . ARG A 1 115 ? -1.222 -1.277 10.079 1.00 91.75 115 ARG A O 1
ATOM 933 N N . ILE A 1 116 ? 0.572 -0.035 9.558 1.00 89.31 116 ILE A N 1
ATOM 934 C CA . ILE A 1 116 ? 0.967 -0.757 8.353 1.00 89.31 116 ILE A CA 1
ATOM 935 C C . ILE A 1 116 ? 2.266 -1.498 8.656 1.00 89.31 116 ILE A C 1
ATOM 937 O O . ILE A 1 116 ? 3.266 -0.866 8.977 1.00 89.31 116 ILE A O 1
ATOM 941 N N . ASP A 1 117 ? 2.286 -2.819 8.534 1.00 90.69 117 ASP A N 1
ATOM 942 C CA . ASP A 1 117 ? 3.518 -3.612 8.580 1.00 90.69 117 ASP A CA 1
ATOM 943 C C . ASP A 1 117 ? 3.745 -4.263 7.220 1.00 90.69 117 ASP A C 1
ATOM 945 O O . ASP A 1 117 ? 2.905 -5.018 6.735 1.00 90.69 117 ASP A O 1
ATOM 949 N N . SER A 1 118 ? 4.860 -3.932 6.579 1.00 86.00 118 SER A N 1
ATOM 950 C CA . SER A 1 118 ? 5.215 -4.415 5.254 1.00 86.00 118 SER A CA 1
ATOM 951 C C . SER A 1 118 ? 6.572 -5.101 5.280 1.00 86.00 118 SER A C 1
ATOM 953 O O . SER A 1 118 ? 7.556 -4.548 5.769 1.00 86.00 118 SER A O 1
ATOM 955 N N . CYS A 1 119 ? 6.662 -6.284 4.683 1.00 86.50 119 CYS A N 1
ATOM 956 C CA . CYS A 1 119 ? 7.902 -7.038 4.547 1.00 86.50 119 CYS A CA 1
ATOM 957 C C . CYS A 1 119 ? 8.103 -7.502 3.103 1.00 86.50 119 CYS A C 1
ATOM 959 O O . CYS A 1 119 ? 7.186 -8.023 2.469 1.00 86.50 119 CYS A O 1
ATOM 961 N N . ASN A 1 120 ? 9.327 -7.354 2.603 1.00 84.56 120 ASN A N 1
ATOM 962 C CA . ASN A 1 120 ? 9.736 -7.884 1.304 1.00 84.56 120 ASN A CA 1
ATOM 963 C C . ASN A 1 120 ? 10.519 -9.178 1.525 1.00 84.56 120 ASN A C 1
ATOM 965 O O . ASN A 1 120 ? 11.389 -9.227 2.394 1.00 84.56 120 ASN A O 1
ATOM 969 N N . ASN A 1 121 ? 10.256 -10.209 0.722 1.00 82.38 121 ASN A N 1
ATOM 970 C CA . ASN A 1 121 ? 11.035 -11.454 0.765 1.00 82.38 121 ASN A CA 1
ATOM 971 C C . ASN A 1 121 ? 12.323 -11.392 -0.085 1.00 82.38 121 ASN A C 1
ATOM 973 O O . ASN A 1 121 ? 13.027 -12.390 -0.216 1.00 82.38 121 ASN A O 1
ATOM 977 N N . PHE A 1 122 ? 12.655 -10.217 -0.629 1.00 75.69 122 PHE A N 1
ATOM 978 C CA . PHE A 1 122 ? 13.853 -9.963 -1.424 1.00 75.69 122 PHE A CA 1
ATOM 979 C C . PHE A 1 122 ? 14.726 -8.860 -0.816 1.00 75.69 122 PHE A C 1
ATOM 981 O O . PHE A 1 122 ? 14.209 -7.966 -0.136 1.00 75.69 122 PHE A O 1
ATOM 988 N N . PRO A 1 123 ? 16.053 -8.883 -1.054 1.00 66.00 123 PRO A N 1
ATOM 989 C CA . PRO A 1 123 ? 16.949 -7.882 -0.494 1.00 66.00 123 PRO A CA 1
ATOM 990 C C . PRO A 1 123 ? 16.574 -6.486 -0.998 1.00 66.00 123 PRO A C 1
ATOM 992 O O . PRO A 1 123 ? 16.519 -6.255 -2.204 1.00 66.00 123 PRO A O 1
ATOM 995 N N . THR A 1 124 ? 16.395 -5.522 -0.090 1.00 59.81 124 THR A N 1
ATOM 996 C CA . THR A 1 124 ? 16.121 -4.118 -0.454 1.00 59.81 124 THR A CA 1
ATOM 997 C C . THR A 1 124 ? 17.200 -3.534 -1.383 1.00 59.81 124 THR A C 1
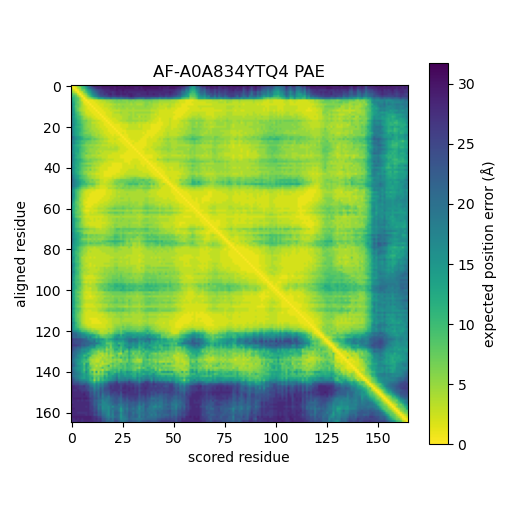ATOM 999 O O . THR A 1 124 ? 16.905 -2.670 -2.199 1.00 59.81 124 THR A O 1
ATOM 1002 N N . ALA A 1 125 ? 18.436 -4.042 -1.308 1.00 55.41 125 ALA A N 1
ATOM 1003 C CA . ALA A 1 125 ? 19.572 -3.630 -2.138 1.00 55.41 125 ALA A CA 1
ATOM 1004 C C . ALA A 1 125 ? 19.670 -4.347 -3.504 1.00 55.41 125 ALA A C 1
ATOM 1006 O O . ALA A 1 125 ? 20.622 -4.114 -4.240 1.00 55.41 125 ALA A O 1
ATOM 1007 N N . ALA A 1 126 ? 18.722 -5.221 -3.860 1.00 55.66 126 ALA A N 1
ATOM 1008 C CA . ALA A 1 126 ? 18.770 -5.995 -5.107 1.00 55.66 126 ALA A CA 1
ATOM 1009 C C . ALA A 1 126 ? 18.362 -5.198 -6.367 1.00 55.66 126 ALA A C 1
ATOM 1011 O O . ALA A 1 126 ? 18.299 -5.770 -7.451 1.00 55.66 126 ALA A O 1
ATOM 1012 N N . GLY A 1 127 ? 18.043 -3.902 -6.243 1.00 54.22 127 GLY A N 1
ATOM 1013 C CA . GLY A 1 127 ? 17.601 -3.069 -7.371 1.00 54.22 127 GLY A CA 1
ATOM 1014 C C . GLY A 1 127 ? 16.197 -3.404 -7.896 1.00 54.22 127 GLY A C 1
ATOM 1015 O O . GLY A 1 127 ? 15.823 -2.966 -8.980 1.00 54.22 127 GLY A O 1
ATOM 1016 N N . LEU A 1 128 ? 15.416 -4.184 -7.140 1.00 59.09 128 LEU A N 1
ATOM 1017 C CA . LEU A 1 128 ? 14.023 -4.503 -7.454 1.00 59.09 128 LEU A CA 1
ATOM 1018 C C . LEU A 1 128 ? 13.088 -3.391 -6.959 1.00 59.09 128 LEU A C 1
ATOM 1020 O O . LEU A 1 128 ? 13.341 -2.771 -5.922 1.00 59.09 128 LEU A O 1
ATOM 1024 N N . ALA A 1 129 ? 11.989 -3.164 -7.685 1.00 60.16 129 ALA A N 1
ATOM 1025 C CA . ALA A 1 129 ? 10.980 -2.142 -7.399 1.00 60.16 129 ALA A CA 1
ATOM 1026 C C . ALA A 1 129 ? 10.157 -2.486 -6.137 1.00 60.16 129 ALA A C 1
ATOM 1028 O O . ALA A 1 129 ? 8.984 -2.848 -6.205 1.00 60.16 129 ALA A O 1
ATOM 1029 N N . SER A 1 130 ? 10.797 -2.389 -4.969 1.00 61.12 130 SER A N 1
ATOM 1030 C CA . SER A 1 130 ? 10.243 -2.727 -3.647 1.00 61.12 130 SER A CA 1
ATOM 1031 C C . SER A 1 130 ? 9.064 -1.861 -3.213 1.00 61.12 130 SER A C 1
ATOM 1033 O O . SER A 1 130 ? 8.260 -2.252 -2.372 1.00 61.12 130 SER A O 1
ATOM 1035 N N . SER A 1 131 ? 8.962 -0.670 -3.777 1.00 65.56 131 SER A N 1
ATOM 1036 C CA . SER A 1 131 ? 7.908 0.284 -3.484 1.00 65.56 131 SER A CA 1
ATOM 1037 C C . SER A 1 131 ? 6.687 0.128 -4.376 1.00 65.56 131 SER A C 1
ATOM 1039 O O . SER A 1 131 ? 5.583 0.341 -3.887 1.00 65.56 131 SER A O 1
ATOM 1041 N N . ALA A 1 132 ? 6.851 -0.295 -5.635 1.00 62.47 132 ALA A N 1
ATOM 1042 C CA . ALA A 1 132 ? 5.728 -0.601 -6.521 1.00 62.47 132 ALA A CA 1
ATOM 1043 C C . ALA A 1 132 ? 4.820 -1.661 -5.886 1.00 62.47 132 ALA A C 1
ATOM 1045 O O . ALA A 1 132 ? 3.606 -1.481 -5.809 1.00 62.47 132 ALA A O 1
ATOM 1046 N N . SER A 1 133 ? 5.426 -2.736 -5.375 1.00 58.31 133 SER A N 1
ATOM 1047 C CA . SER A 1 133 ? 4.718 -3.817 -4.692 1.00 58.31 133 SER A CA 1
ATOM 1048 C C . SER A 1 133 ? 4.119 -3.357 -3.357 1.00 58.31 133 SER A C 1
ATOM 1050 O O . SER A 1 133 ? 2.954 -3.631 -3.095 1.00 58.31 133 SER A O 1
ATOM 1052 N N . GLY A 1 134 ? 4.835 -2.559 -2.556 1.00 58.03 134 GLY A N 1
ATOM 1053 C CA . GLY A 1 134 ? 4.294 -1.996 -1.308 1.00 58.03 134 GLY A CA 1
ATOM 1054 C C . GLY A 1 134 ? 3.049 -1.115 -1.503 1.00 58.03 134 GLY A C 1
ATOM 1055 O O . GLY A 1 134 ? 2.051 -1.298 -0.809 1.00 58.03 134 GLY A O 1
ATOM 1056 N N . PHE A 1 135 ? 3.060 -0.199 -2.479 1.00 67.50 135 PHE A N 1
ATOM 1057 C CA . PHE A 1 135 ? 1.887 0.632 -2.793 1.00 67.50 135 PHE A CA 1
ATOM 1058 C C . PHE A 1 135 ? 0.745 -0.182 -3.414 1.00 67.50 135 PHE A C 1
ATOM 1060 O O . PHE A 1 135 ? -0.416 0.048 -3.075 1.00 67.50 135 PHE A O 1
ATOM 1067 N N . ALA A 1 136 ? 1.055 -1.163 -4.269 1.00 57.81 136 ALA A N 1
ATOM 1068 C CA . ALA A 1 136 ? 0.050 -2.087 -4.792 1.00 57.81 136 ALA A CA 1
ATOM 1069 C C . ALA A 1 136 ? -0.616 -2.890 -3.665 1.00 57.81 136 ALA A C 1
ATOM 1071 O O . ALA A 1 136 ? -1.825 -3.102 -3.698 1.00 57.81 136 ALA A O 1
ATOM 1072 N N . CYS A 1 137 ? 0.146 -3.288 -2.643 1.00 57.97 137 CYS A N 1
ATOM 1073 C CA . CYS A 1 137 ? -0.388 -3.995 -1.485 1.00 57.97 137 CYS A CA 1
ATOM 1074 C C . CYS A 1 137 ? -1.372 -3.133 -0.699 1.00 57.97 137 CYS A C 1
ATOM 1076 O O . CYS A 1 137 ? -2.469 -3.587 -0.393 1.00 57.97 137 CYS A O 1
ATOM 1078 N N . LEU A 1 138 ? -1.032 -1.864 -0.456 1.00 59.31 138 LEU A N 1
ATOM 1079 C CA . LEU A 1 138 ? -1.938 -0.918 0.198 1.00 59.31 138 LEU A CA 1
ATOM 1080 C C . LEU A 1 138 ? -3.237 -0.712 -0.594 1.00 59.31 138 LEU A C 1
ATOM 1082 O O . LEU A 1 138 ? -4.309 -0.727 0.003 1.00 59.31 138 LEU A O 1
ATOM 1086 N N . GLY A 1 139 ? -3.162 -0.603 -1.924 1.00 60.56 139 GLY A N 1
ATOM 1087 C CA . GLY A 1 139 ? -4.352 -0.530 -2.783 1.00 60.56 139 GLY A CA 1
ATOM 1088 C C . GLY A 1 139 ? -5.163 -1.834 -2.840 1.00 60.56 139 GLY A C 1
ATOM 1089 O O . GLY A 1 139 ? -6.385 -1.810 -2.942 1.00 60.56 139 GLY A O 1
ATOM 1090 N N . MET A 1 140 ? -4.529 -3.004 -2.731 1.00 55.56 140 MET A N 1
ATOM 1091 C CA . MET A 1 140 ? -5.267 -4.272 -2.633 1.00 55.56 140 MET A CA 1
ATOM 1092 C C . MET A 1 140 ? -5.905 -4.471 -1.260 1.00 55.56 140 MET A C 1
ATOM 1094 O O . MET A 1 140 ? -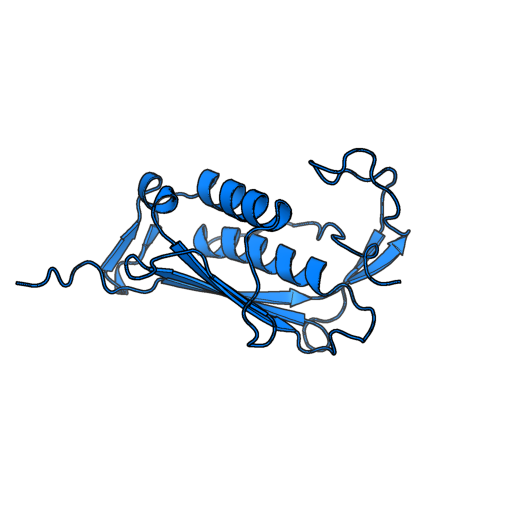6.950 -5.111 -1.159 1.00 55.56 140 MET A O 1
ATOM 1098 N N . ILE A 1 141 ? -5.313 -3.901 -0.211 1.00 58.12 141 ILE A N 1
ATOM 1099 C CA . ILE A 1 141 ? -5.881 -3.906 1.135 1.00 58.12 141 ILE A CA 1
ATOM 1100 C C . ILE A 1 141 ? -7.023 -2.905 1.245 1.00 58.12 141 ILE A C 1
ATOM 1102 O O . ILE A 1 141 ? -7.995 -3.234 1.909 1.00 58.12 141 ILE A O 1
ATOM 1106 N N . GLU A 1 142 ? -6.962 -1.766 0.538 1.00 59.75 142 GLU A N 1
ATOM 1107 C CA . GLU A 1 142 ? -8.131 -0.923 0.266 1.00 59.75 142 GLU A CA 1
ATOM 1108 C C . GLU A 1 142 ? -9.263 -1.850 -0.202 1.00 59.75 142 GLU A C 1
ATOM 1110 O O . GLU A 1 142 ? -10.193 -2.097 0.560 1.00 59.75 142 GLU A O 1
ATOM 1115 N N . HIS A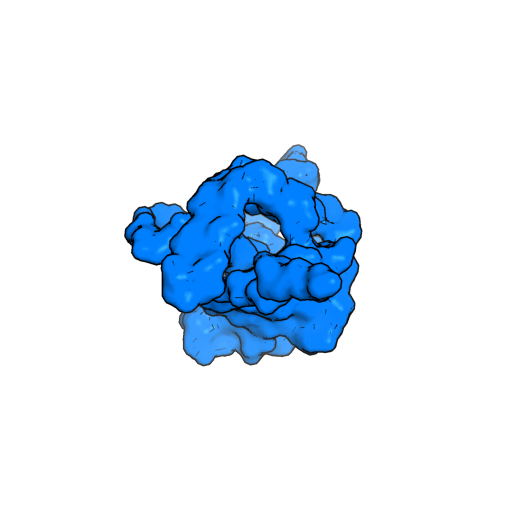 1 143 ? -9.113 -2.508 -1.356 1.00 54.31 143 HIS A N 1
ATOM 1116 C CA . HIS A 1 143 ? -10.113 -3.443 -1.890 1.00 54.31 143 HIS A CA 1
ATOM 1117 C C . HIS A 1 143 ? -10.527 -4.579 -0.939 1.00 54.31 143 HIS A C 1
ATOM 1119 O O . HIS A 1 143 ? -11.711 -4.898 -0.868 1.00 54.31 143 HIS A O 1
ATOM 1125 N N . SER A 1 144 ? -9.591 -5.170 -0.195 1.00 49.78 144 SER A N 1
ATOM 1126 C CA . SER A 1 144 ? -9.879 -6.258 0.752 1.00 49.78 144 SER A CA 1
ATOM 1127 C C . SER A 1 144 ? -10.651 -5.775 1.984 1.00 49.78 144 SER A C 1
ATOM 1129 O O . SER A 1 144 ? -11.477 -6.515 2.510 1.00 49.78 144 SER A O 1
ATOM 1131 N N . LEU A 1 145 ? -10.422 -4.534 2.426 1.00 50.81 145 LEU A N 1
ATOM 1132 C CA . LEU A 1 145 ? -11.197 -3.882 3.484 1.00 50.81 145 LEU A CA 1
ATOM 1133 C C . LEU A 1 145 ? -12.580 -3.442 2.981 1.00 50.81 145 LEU A C 1
ATOM 1135 O O . LEU A 1 145 ? -13.512 -3.409 3.779 1.00 50.81 145 LEU A O 1
ATOM 1139 N N . TYR A 1 146 ? -12.744 -3.158 1.680 1.00 38.22 146 TYR A N 1
ATOM 1140 C CA . TYR A 1 146 ? -14.075 -2.932 1.095 1.00 38.22 146 TYR A CA 1
ATOM 1141 C C . TYR A 1 146 ? -14.858 -4.209 0.891 1.00 38.22 146 TYR A C 1
ATOM 1143 O O . TYR A 1 146 ? -16.077 -4.164 0.995 1.00 38.22 146 TYR A O 1
ATOM 1151 N N . PHE A 1 147 ? -14.205 -5.308 0.520 1.00 27.89 147 PHE A N 1
ATOM 1152 C CA . PHE A 1 147 ? -14.896 -6.396 -0.147 1.00 27.89 147 PHE A CA 1
ATOM 1153 C C . PHE A 1 147 ? -14.245 -7.750 0.180 1.00 27.89 147 PHE A C 1
ATOM 1155 O O . PHE A 1 147 ? -13.329 -8.237 -0.479 1.00 27.89 147 PHE A O 1
ATOM 1162 N N . LEU A 1 148 ? -14.916 -8.442 1.099 1.00 29.03 148 LEU A N 1
ATOM 1163 C CA . LEU A 1 148 ? -15.305 -9.850 1.010 1.00 29.03 148 LEU A CA 1
ATOM 1164 C C . LEU A 1 148 ? -16.014 -10.199 -0.333 1.00 29.03 148 LEU A C 1
ATOM 1166 O O . LEU A 1 148 ? -16.832 -11.110 -0.359 1.00 29.03 148 LEU A O 1
ATOM 1170 N N . PHE A 1 149 ? -15.770 -9.500 -1.453 1.00 24.20 149 PHE A N 1
ATOM 1171 C CA . PHE A 1 149 ? -16.416 -9.758 -2.741 1.00 24.20 149 PHE A CA 1
ATOM 1172 C C . PHE A 1 149 ? -15.539 -9.359 -3.962 1.00 24.20 149 PHE A C 1
ATOM 1174 O O . PHE A 1 149 ? -14.700 -8.474 -3.951 1.00 24.20 149 PHE A O 1
ATOM 1181 N N . TYR A 1 150 ? -15.726 -10.144 -5.015 1.00 20.86 150 TYR A N 1
ATOM 1182 C CA . TYR A 1 150 ? -15.433 -10.066 -6.453 1.00 20.86 150 TYR A CA 1
ATOM 1183 C C . TYR A 1 150 ? -14.601 -8.958 -7.164 1.00 20.86 150 TYR A C 1
ATOM 1185 O O . TYR A 1 150 ? -15.026 -7.818 -7.313 1.00 20.86 150 TYR A O 1
ATOM 1193 N N . PHE A 1 151 ? -13.528 -9.461 -7.810 1.00 25.59 151 PHE A N 1
ATOM 1194 C CA . PHE A 1 151 ? -13.122 -9.399 -9.239 1.00 25.59 151 PHE A CA 1
ATOM 1195 C C . PHE A 1 151 ? -12.993 -8.064 -10.000 1.00 25.59 151 PHE A C 1
ATOM 1197 O O . PHE A 1 151 ? -13.967 -7.353 -10.218 1.00 25.59 151 PHE A O 1
ATOM 1204 N N . GLY A 1 152 ? -11.831 -7.900 -10.656 1.00 24.28 152 GLY A N 1
ATOM 1205 C CA . GLY A 1 152 ? -11.756 -7.229 -11.962 1.00 24.28 152 GLY A CA 1
ATOM 1206 C C . GLY A 1 152 ? -10.551 -6.317 -12.191 1.00 24.28 152 GLY A C 1
ATOM 1207 O O . GLY A 1 152 ? -10.724 -5.112 -12.255 1.00 24.28 152 GLY A O 1
ATOM 1208 N N . GLY A 1 153 ? -9.360 -6.899 -12.382 1.00 27.11 153 GLY A N 1
ATOM 1209 C CA . GLY A 1 153 ? -8.255 -6.301 -13.148 1.00 27.11 153 GLY A CA 1
ATOM 1210 C C . GLY A 1 153 ? -7.689 -4.967 -12.649 1.00 27.11 153 GLY A C 1
ATOM 1211 O O . GLY A 1 153 ? -8.104 -3.909 -13.107 1.00 27.11 153 GLY A O 1
ATOM 1212 N N . PHE A 1 154 ? -6.634 -5.014 -11.832 1.00 28.28 154 PHE A N 1
ATOM 1213 C CA . PHE A 1 154 ? -5.786 -3.845 -11.596 1.00 28.28 154 PHE A CA 1
ATOM 1214 C C . PHE A 1 154 ? -4.442 -3.988 -12.309 1.00 28.28 154 PHE A C 1
ATOM 1216 O O . PHE A 1 154 ? -3.658 -4.901 -12.053 1.00 28.28 154 PHE A O 1
ATOM 1223 N N . ILE A 1 155 ? -4.194 -3.050 -13.224 1.00 27.67 155 ILE A N 1
ATOM 1224 C CA . ILE A 1 155 ? -2.886 -2.786 -13.818 1.00 27.67 155 ILE A CA 1
ATOM 1225 C C . ILE A 1 155 ? -1.998 -2.265 -12.687 1.00 27.67 155 ILE A C 1
ATOM 1227 O O . ILE A 1 155 ? -2.232 -1.175 -12.165 1.00 27.67 155 ILE A O 1
ATOM 1231 N N . ILE A 1 156 ? -0.987 -3.041 -12.296 1.00 30.31 156 ILE A N 1
ATOM 1232 C CA . ILE A 1 156 ? 0.066 -2.578 -11.389 1.00 30.31 156 ILE A CA 1
ATOM 1233 C C . ILE A 1 156 ? 0.819 -1.465 -12.130 1.00 30.31 156 ILE A C 1
ATOM 1235 O O . ILE A 1 156 ? 1.683 -1.740 -12.964 1.00 30.31 156 ILE A O 1
ATOM 1239 N N . LEU A 1 157 ? 0.464 -0.200 -11.875 1.00 28.83 157 LEU A N 1
ATOM 1240 C CA . LEU A 1 157 ? 1.266 0.925 -12.343 1.00 28.83 157 LEU A CA 1
ATOM 1241 C C . LEU A 1 157 ? 2.651 0.808 -11.705 1.00 28.83 157 LEU A C 1
ATOM 1243 O O . LEU A 1 157 ? 2.791 0.699 -10.487 1.00 28.83 157 LEU A O 1
ATOM 1247 N N . ASN A 1 158 ? 3.674 0.829 -12.555 1.00 33.03 158 ASN A N 1
ATOM 1248 C CA . ASN A 1 158 ? 5.078 0.846 -12.172 1.00 33.03 158 ASN A CA 1
ATOM 1249 C C . ASN A 1 158 ? 5.395 2.122 -11.374 1.00 33.03 158 ASN A C 1
ATOM 1251 O O . ASN A 1 158 ? 5.835 3.131 -11.920 1.00 33.03 158 ASN A O 1
ATOM 1255 N N . PHE A 1 159 ? 5.171 2.091 -10.063 1.00 38.41 159 PHE A N 1
ATOM 1256 C CA . PHE A 1 159 ? 5.664 3.114 -9.154 1.00 38.41 159 PHE A CA 1
ATOM 1257 C C . PHE A 1 159 ? 7.073 2.740 -8.697 1.00 38.41 159 PHE A C 1
ATOM 1259 O O . PHE A 1 159 ? 7.243 1.967 -7.768 1.00 38.41 159 PHE A O 1
ATOM 1266 N N . MET A 1 160 ? 8.064 3.376 -9.325 1.00 33.69 160 MET A N 1
ATOM 1267 C CA . MET A 1 160 ? 9.485 3.464 -8.948 1.00 33.69 160 MET A CA 1
ATOM 1268 C C . MET A 1 160 ? 10.473 2.578 -9.713 1.00 33.69 160 MET A C 1
ATOM 1270 O O . MET A 1 160 ? 10.681 1.410 -9.403 1.00 33.69 160 MET A O 1
ATOM 1274 N N . LEU A 1 161 ? 11.249 3.255 -10.561 1.00 28.45 161 LEU A N 1
ATOM 1275 C CA . LEU A 1 161 ? 12.654 2.929 -10.829 1.00 28.45 161 LEU A CA 1
ATOM 1276 C C . LEU A 1 161 ? 13.580 4.165 -10.746 1.00 28.45 161 LEU A C 1
ATOM 1278 O O . LEU A 1 161 ? 14.682 4.123 -11.272 1.00 28.45 161 LEU A O 1
ATOM 1282 N N . SER A 1 162 ? 13.174 5.275 -10.111 1.00 28.62 162 SER A N 1
ATOM 1283 C CA . SER A 1 162 ? 13.878 6.562 -10.301 1.00 28.62 162 SER A CA 1
ATOM 1284 C C . SER A 1 162 ? 14.645 7.144 -9.104 1.00 28.62 162 SER A C 1
ATOM 1286 O O . SER A 1 162 ? 15.153 8.248 -9.253 1.00 28.62 162 SER A O 1
ATOM 1288 N N . GLU A 1 163 ? 14.758 6.498 -7.938 1.00 28.08 163 GLU A N 1
ATOM 1289 C CA . GLU A 1 163 ? 15.429 7.163 -6.790 1.00 28.08 163 GLU A CA 1
ATOM 1290 C C . GLU A 1 163 ? 16.574 6.393 -6.118 1.00 28.08 163 GLU A C 1
ATOM 1292 O O . GLU A 1 163 ? 17.017 6.811 -5.057 1.00 28.08 163 GLU A O 1
ATOM 1297 N N . TYR A 1 164 ? 17.119 5.336 -6.734 1.00 27.77 164 TYR A N 1
ATOM 1298 C CA . TYR A 1 164 ? 18.365 4.706 -6.255 1.00 27.77 164 TYR A CA 1
ATOM 1299 C C . TYR A 1 164 ? 19.226 4.120 -7.392 1.00 27.77 164 TYR A C 1
ATOM 1301 O O . TYR A 1 164 ? 19.555 2.934 -7.384 1.00 27.77 164 TYR A O 1
ATOM 1309 N N . ILE A 1 165 ? 19.594 4.963 -8.364 1.00 28.08 165 ILE A N 1
ATOM 1310 C CA . ILE A 1 165 ? 20.867 4.871 -9.104 1.00 28.08 165 ILE A CA 1
ATOM 1311 C C . ILE A 1 165 ? 21.474 6.270 -9.116 1.00 28.08 165 ILE A C 1
ATOM 1313 O O . ILE A 1 165 ? 20.700 7.215 -9.392 1.00 28.08 165 ILE A O 1
#

InterPro domains:
  IPR014721 Small ribosomal subunit protein uS5 domain 2-type fold, subgroup [G3DSA:3.30.230.10] (13-146)
  IPR020568 Ribosomal protein uS5 domain 2-type superfamily [SSF54211] (11-146)
  IPR053859 Diphosphomevalonate decarboxylase-like N-terminal domain [PF22700] (17-142)

Organism: Tetracentron sinense (NCBI:txid13715)

Secondary structure (DSSP, 8-state):
---GGG---EEEEEEEE-EEEEE----EEETTTTEESS--EEEEPPTTTSEEEEEEEEETT--S-EEEETTEEE-TTSHHHHHHHHHHHHH---EEETTTTEEE-TTGGGT-EEEEEEEESS-TTS---HHHHHHHHHHHHHHHHH-SS-----------SSS--

pLDDT: mean 74.15, std 20.77, range [20.86, 94.94]

Sequence (165 aa):
MADNSQNWILMATAQTPTNIAVIKYWGKRDETLILPINDSISVTLDLDHLCTTTTVAVSPSFEEDQMFLNRKEFSLSGSRYQSCLREIRCRANDVEDEEKGIRIQKKDWEKLHVRIDSCNNFPTAAGLASSASGFACLGMIEHSLYFLFYFGGFIILNFMLSEYI

Nearest PDB structures (foldseek):
  6n10-assembly1_A-2  TM=9.805E-01  e=4.939E-19  Arabidopsis thaliana
  3f0n-assembly1_A  TM=8.720E-01  e=1.849E-12  Mus musculus
  3d4j-assembly1_A  TM=9.073E-01  e=3.332E-11  Homo sapiens
  3f0n-assembly1_B  TM=9.128E-01  e=6.972E-11  Mus musculus
  4dpt-assembly1_A  TM=8.341E-01  e=3.246E-10  Staphylococcus epidermidis

Solvent-accessible surface area (backbone atoms only — not comparable to full-atom values): 9896 Å² total; per-residue (Å²): 129,84,77,78,87,46,82,57,76,52,72,49,72,38,75,24,41,30,59,47,69,79,36,66,70,76,62,63,74,33,81,89,81,62,38,59,71,57,78,60,42,62,49,75,46,59,57,94,70,37,27,25,40,32,36,44,34,38,25,74,76,44,94,54,71,44,37,26,53,72,87,37,81,45,84,60,83,46,70,69,51,47,49,51,53,49,53,51,41,72,70,44,60,67,44,75,40,79,92,79,69,44,75,43,51,43,78,46,49,82,74,49,19,38,40,35,43,32,37,60,73,54,66,84,84,69,79,60,38,68,55,26,16,48,54,50,23,54,56,49,37,47,49,52,72,75,32,100,62,84,90,83,86,81,81,82,66,87,47,60,86,80,87,86,128